Protein AF-A0A2N6ELJ3-F1 (afdb_monomer)

Sequence (68 aa):
MMVNLLTWGDEQYGSVPEAIEPESPQAEFEIGDIAYWLQGSGFCILYGRTPVSTNENPRLITPGNYLA

pLDDT: mean 97.15, std 2.67, range [80.19, 98.69]

Structure (mmCIF, N/CA/C/O backbone):
data_AF-A0A2N6ELJ3-F1
#
_entry.id   AF-A0A2N6ELJ3-F1
#
loop_
_atom_site.group_PDB
_atom_site.id
_atom_site.type_symbol
_atom_site.label_atom_id
_atom_site.label_alt_id
_atom_site.label_comp_id
_atom_site.label_asym_id
_atom_site.label_entity_id
_atom_site.label_seq_id
_atom_site.pdbx_PDB_ins_code
_atom_site.Cartn_x
_atom_site.Cartn_y
_atom_site.Cartn_z
_atom_site.occupancy
_atom_site.B_iso_or_equiv
_atom_site.auth_seq_id
_atom_site.auth_comp_id
_atom_site.auth_asym_id
_atom_site.auth_atom_id
_atom_site.pdbx_PDB_model_num
ATOM 1 N N . MET A 1 1 ? -1.010 -6.363 -20.330 1.00 80.19 1 MET A N 1
ATOM 2 C CA . MET A 1 1 ? -0.261 -6.752 -19.116 1.00 80.19 1 MET A CA 1
ATOM 3 C C . MET A 1 1 ? -1.264 -7.243 -18.084 1.00 80.19 1 MET A C 1
ATOM 5 O O . MET A 1 1 ? -2.347 -6.675 -18.033 1.00 80.19 1 MET A O 1
ATOM 9 N N . MET A 1 2 ? -0.956 -8.308 -17.342 1.00 89.69 2 MET A N 1
ATOM 10 C CA . MET A 1 2 ? -1.788 -8.799 -16.233 1.00 89.69 2 MET A CA 1
ATOM 11 C C . MET A 1 2 ? -1.003 -8.646 -14.933 1.00 89.69 2 MET A C 1
ATOM 13 O O . MET A 1 2 ? 0.193 -8.930 -14.927 1.00 89.69 2 MET A O 1
ATOM 17 N N . VAL A 1 3 ? -1.675 -8.242 -13.858 1.00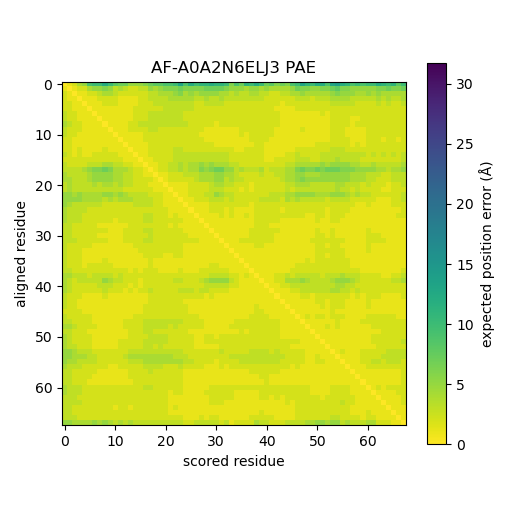 93.25 3 VAL A N 1
ATOM 18 C CA . VAL A 1 3 ? -1.104 -8.176 -12.508 1.00 93.25 3 VAL A CA 1
ATOM 19 C C . VAL A 1 3 ? -1.800 -9.236 -11.664 1.00 93.25 3 VAL A C 1
ATOM 21 O O . VAL A 1 3 ? -3.028 -9.287 -11.629 1.00 93.25 3 VAL A O 1
ATOM 24 N N . ASN A 1 4 ? -1.024 -10.105 -11.019 1.00 96.31 4 ASN A N 1
ATOM 25 C CA . ASN A 1 4 ? -1.563 -11.060 -10.055 1.00 96.31 4 ASN A CA 1
ATOM 26 C C . ASN A 1 4 ? -1.608 -10.386 -8.688 1.00 96.31 4 ASN A C 1
ATOM 28 O O . ASN A 1 4 ? -0.582 -9.888 -8.226 1.00 96.31 4 ASN A O 1
ATOM 32 N N . LEU A 1 5 ? -2.783 -10.377 -8.063 1.00 97.88 5 LEU A N 1
ATOM 33 C CA . LEU A 1 5 ? -2.986 -9.736 -6.771 1.00 97.88 5 LEU A CA 1
ATOM 34 C C . LEU A 1 5 ? -2.974 -10.766 -5.642 1.00 97.88 5 LEU A C 1
ATOM 36 O O . LEU A 1 5 ? -3.498 -11.874 -5.776 1.00 97.88 5 LEU A O 1
ATOM 40 N N . LEU A 1 6 ? -2.366 -10.369 -4.534 1.00 98.25 6 LEU A N 1
ATOM 41 C CA . LEU A 1 6 ? -2.396 -11.041 -3.247 1.00 98.25 6 LEU A CA 1
ATOM 42 C C . LEU A 1 6 ? -3.091 -10.130 -2.238 1.00 98.25 6 LEU A C 1
ATOM 44 O O . LEU A 1 6 ? -3.135 -8.912 -2.398 1.00 98.25 6 LEU A O 1
ATOM 48 N N . THR A 1 7 ? -3.622 -10.732 -1.181 1.00 98.38 7 THR A N 1
ATOM 49 C CA . THR A 1 7 ? -4.342 -10.011 -0.129 1.00 98.38 7 THR A CA 1
ATOM 50 C C . THR A 1 7 ? -3.462 -9.817 1.099 1.00 98.38 7 THR A C 1
ATOM 52 O O . THR A 1 7 ? -2.804 -10.763 1.541 1.00 98.38 7 THR A O 1
ATOM 55 N N . TRP A 1 8 ? -3.496 -8.623 1.691 1.00 97.94 8 TRP A N 1
ATOM 56 C CA . TRP A 1 8 ? -2.843 -8.322 2.966 1.00 97.94 8 TRP A CA 1
ATOM 57 C C . TRP A 1 8 ? -3.747 -7.458 3.851 1.00 97.94 8 TRP A C 1
ATOM 59 O O . TRP A 1 8 ? -3.740 -6.236 3.781 1.00 97.94 8 TRP A O 1
ATOM 69 N N . GLY A 1 9 ? -4.561 -8.105 4.690 1.00 98.25 9 GLY A N 1
ATOM 70 C CA . GLY A 1 9 ? -5.667 -7.411 5.358 1.00 98.25 9 GLY A CA 1
ATOM 71 C C . GLY A 1 9 ? -6.677 -6.902 4.326 1.00 98.25 9 GLY A C 1
ATOM 72 O O . GLY A 1 9 ? -7.041 -7.646 3.412 1.00 98.25 9 GLY A O 1
ATOM 73 N N . ASP A 1 10 ? -7.078 -5.639 4.443 1.00 98.56 10 ASP A N 1
ATOM 74 C CA . ASP A 1 10 ? -7.991 -4.967 3.514 1.00 98.56 10 ASP A CA 1
ATOM 75 C C . ASP A 1 10 ? -7.243 -4.191 2.407 1.00 98.56 10 ASP A C 1
ATOM 77 O O . ASP A 1 10 ? -7.588 -3.068 2.034 1.00 98.56 10 ASP A O 1
ATOM 81 N N . GLU A 1 11 ? -6.194 -4.816 1.877 1.00 98.69 11 GLU A N 1
ATOM 82 C CA . GLU A 1 11 ? -5.424 -4.371 0.718 1.00 98.69 11 GLU A CA 1
ATOM 83 C C . GLU A 1 11 ? -5.294 -5.531 -0.279 1.00 98.69 11 GLU A C 1
ATOM 85 O O . GLU A 1 11 ? -4.972 -6.663 0.101 1.00 98.69 11 GLU A O 1
ATOM 90 N N . GLN A 1 12 ? -5.505 -5.244 -1.568 1.00 98.62 12 GLN A N 1
ATOM 91 C CA . GLN A 1 12 ? -5.031 -6.099 -2.658 1.00 98.62 12 GLN A CA 1
ATOM 92 C C . GLN A 1 12 ? -3.785 -5.456 -3.249 1.00 98.62 12 GLN A C 1
ATOM 94 O O . GLN A 1 12 ? -3.824 -4.290 -3.638 1.00 98.62 12 GLN A O 1
ATOM 99 N N . TYR A 1 13 ? -2.707 -6.220 -3.378 1.00 98.06 13 TYR A N 1
ATOM 100 C CA . TYR A 1 13 ? -1.451 -5.719 -3.920 1.00 98.06 13 TYR A CA 1
ATOM 101 C C . TYR A 1 13 ? -0.825 -6.712 -4.897 1.00 98.06 13 TYR A C 1
ATOM 103 O O . TYR A 1 13 ? -1.003 -7.924 -4.779 1.00 98.06 13 TYR A O 1
ATOM 111 N N . GLY A 1 14 ? -0.065 -6.215 -5.867 1.00 97.50 14 GLY A N 1
ATOM 112 C CA . GLY A 1 14 ? 0.689 -7.057 -6.795 1.00 97.50 14 GLY A CA 1
ATOM 113 C C . GLY A 1 14 ? 1.807 -6.291 -7.481 1.00 97.50 14 GLY A C 1
ATOM 114 O O . GLY A 1 14 ? 1.700 -5.088 -7.693 1.00 97.50 14 GLY A O 1
ATOM 115 N N . SER A 1 15 ? 2.897 -6.975 -7.819 1.00 96.81 15 SER A N 1
ATOM 116 C CA . SER A 1 15 ? 4.047 -6.321 -8.446 1.00 96.81 15 SER A CA 1
ATOM 117 C C . SER A 1 15 ? 3.788 -5.979 -9.913 1.00 96.81 15 SER A C 1
ATOM 119 O O . SER A 1 15 ? 3.256 -6.794 -10.673 1.00 96.81 15 SER A O 1
ATOM 121 N N . VAL A 1 16 ? 4.230 -4.792 -10.313 1.00 96.06 16 VAL A N 1
ATOM 122 C CA . VAL A 1 16 ? 4.318 -4.332 -11.703 1.00 96.06 16 VAL A CA 1
ATOM 123 C C . VAL A 1 16 ? 5.794 -4.246 -12.126 1.00 96.06 16 VAL A C 1
ATOM 125 O O . VAL A 1 16 ? 6.665 -4.128 -11.262 1.00 96.06 16 VAL A O 1
ATOM 128 N N . PRO A 1 17 ? 6.117 -4.378 -13.427 1.00 94.12 17 PRO A N 1
ATOM 129 C CA . PRO A 1 17 ? 7.508 -4.394 -13.883 1.00 94.12 17 PRO A CA 1
ATOM 130 C C . PRO A 1 17 ? 8.191 -3.021 -13.842 1.00 94.12 17 PRO A C 1
ATOM 132 O O . PRO A 1 17 ? 9.420 -2.954 -13.815 1.00 94.12 17 PRO A O 1
ATOM 135 N N . GLU A 1 18 ? 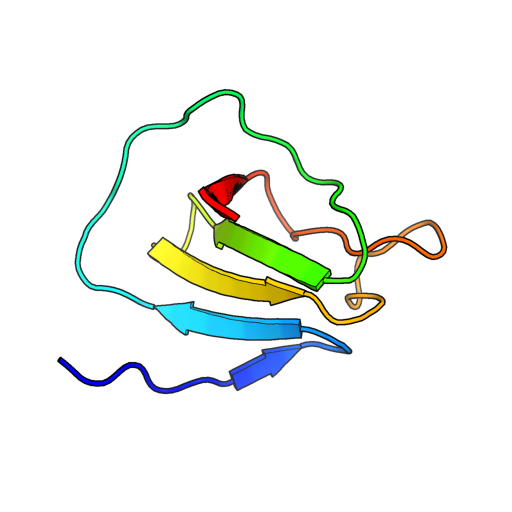7.427 -1.933 -13.857 1.00 92.69 18 GLU A N 1
ATOM 136 C CA . GLU A 1 18 ? 7.956 -0.575 -13.847 1.00 92.69 18 GLU A CA 1
ATOM 137 C C . GLU A 1 18 ? 8.296 -0.110 -12.430 1.00 92.69 18 GLU A C 1
ATOM 139 O O . GLU A 1 18 ? 7.413 0.031 -11.589 1.00 92.69 18 GLU A O 1
ATOM 144 N N . ALA A 1 19 ? 9.571 0.210 -12.204 1.00 94.00 19 ALA A N 1
ATOM 145 C CA . ALA A 1 19 ? 9.993 1.006 -11.061 1.00 94.00 19 ALA A CA 1
ATOM 146 C C . ALA A 1 19 ? 9.737 2.495 -11.344 1.00 94.00 19 ALA A C 1
ATOM 148 O O . ALA A 1 19 ? 10.183 3.005 -12.374 1.00 94.00 19 ALA A O 1
ATOM 149 N N . ILE A 1 20 ? 9.048 3.191 -10.436 1.00 94.81 20 ILE A N 1
ATOM 150 C CA . ILE A 1 20 ? 8.831 4.643 -10.518 1.00 94.81 20 ILE A CA 1
ATOM 151 C C . ILE A 1 20 ? 9.544 5.380 -9.384 1.00 94.81 20 ILE A C 1
ATOM 153 O O . ILE A 1 20 ? 9.777 4.824 -8.308 1.00 94.81 20 ILE A O 1
ATOM 157 N N . GLU A 1 21 ? 9.872 6.644 -9.635 1.00 97.00 21 GLU A N 1
ATOM 158 C CA . GLU A 1 21 ? 10.495 7.519 -8.645 1.00 97.00 21 GLU A CA 1
ATOM 159 C C . GLU A 1 21 ? 9.500 7.923 -7.537 1.00 97.00 21 GLU A C 1
ATOM 161 O O . GLU A 1 21 ? 8.292 8.001 -7.783 1.00 97.00 21 GLU A O 1
ATOM 166 N N . PRO A 1 22 ? 9.974 8.211 -6.312 1.00 97.38 22 PRO A N 1
ATOM 167 C CA . PRO A 1 22 ? 9.126 8.734 -5.247 1.00 97.38 22 PRO A CA 1
ATOM 168 C C . PRO A 1 22 ? 8.522 10.098 -5.604 1.00 97.38 22 PRO A C 1
ATOM 170 O O . PRO A 1 22 ? 9.238 11.021 -5.991 1.00 97.38 22 PRO A O 1
ATOM 173 N N . GLU A 1 23 ? 7.220 10.260 -5.379 1.00 96.62 23 GLU A N 1
ATOM 174 C CA . GLU A 1 23 ? 6.486 11.510 -5.593 1.00 96.62 23 GLU A CA 1
ATOM 175 C C . GLU A 1 23 ? 5.653 11.818 -4.343 1.00 96.62 23 GLU A C 1
ATOM 177 O O . GLU A 1 23 ? 4.516 11.381 -4.201 1.00 96.62 23 GLU A O 1
ATOM 182 N N . SER A 1 24 ? 6.263 12.533 -3.391 1.00 96.75 24 SER A N 1
ATOM 183 C CA . SER A 1 24 ? 5.701 12.784 -2.050 1.00 96.75 24 SER A CA 1
ATOM 184 C C . SER A 1 24 ? 5.281 11.498 -1.315 1.00 96.75 24 SER A C 1
ATOM 186 O O . SER A 1 24 ? 4.115 11.343 -0.948 1.00 96.75 24 SER A O 1
ATOM 188 N N . PRO A 1 25 ? 6.219 10.558 -1.090 1.00 97.75 25 PRO A N 1
ATOM 189 C CA . PRO A 1 25 ? 5.888 9.253 -0.547 1.00 97.75 25 PRO A CA 1
ATOM 190 C C . PRO A 1 25 ? 5.350 9.346 0.880 1.00 97.75 25 PRO A C 1
ATOM 192 O O . PRO A 1 25 ? 5.907 10.037 1.737 1.00 97.75 25 PRO A O 1
ATOM 195 N N . GLN A 1 26 ? 4.308 8.572 1.149 1.00 98.44 26 GLN A N 1
ATOM 196 C CA . GLN A 1 26 ? 3.652 8.494 2.449 1.00 98.44 26 GLN A CA 1
ATOM 197 C C . GLN A 1 26 ? 3.332 7.048 2.809 1.00 98.44 26 GLN A C 1
ATOM 199 O O . GLN A 1 26 ? 3.275 6.173 1.948 1.00 98.44 26 GLN A O 1
ATOM 204 N N . ALA A 1 27 ? 3.189 6.779 4.104 1.00 98.25 27 ALA A N 1
ATOM 205 C CA . ALA A 1 27 ? 2.816 5.452 4.585 1.00 98.25 27 ALA A CA 1
ATOM 206 C C . ALA A 1 27 ? 1.320 5.341 4.892 1.00 98.25 27 ALA A C 1
ATOM 208 O O . ALA A 1 27 ? 0.814 4.229 4.892 1.00 98.25 27 ALA A O 1
ATOM 209 N N . GLU A 1 28 ? 0.639 6.450 5.179 1.00 98.38 28 GLU A N 1
ATOM 210 C CA . GLU A 1 28 ? -0.787 6.496 5.521 1.00 98.38 28 GLU A CA 1
ATOM 211 C C . GLU A 1 28 ? -1.583 6.967 4.304 1.00 98.38 28 GLU A C 1
ATOM 213 O O . GLU A 1 28 ? -1.121 7.846 3.581 1.00 98.38 28 GLU A O 1
ATOM 218 N N . PHE A 1 29 ? -2.741 6.355 4.082 1.00 98.56 29 PHE A N 1
ATOM 219 C CA . PHE A 1 29 ? -3.618 6.583 2.932 1.00 98.56 29 PHE A CA 1
ATOM 220 C C . PHE A 1 29 ? -5.074 6.596 3.396 1.00 98.56 29 PHE A C 1
ATOM 222 O O . PHE A 1 29 ? -5.368 6.178 4.515 1.00 98.56 29 PHE A O 1
ATOM 229 N N . GLU A 1 30 ? -5.994 7.029 2.545 1.00 98.50 30 GLU A N 1
ATOM 230 C CA . GLU A 1 30 ? -7.429 6.962 2.813 1.00 98.50 30 GLU A CA 1
ATOM 231 C C . GLU A 1 30 ? -8.047 5.672 2.248 1.00 98.50 30 GLU A C 1
ATOM 233 O O . GLU A 1 30 ? -7.511 5.016 1.351 1.00 98.50 30 GLU A O 1
ATOM 238 N N . ILE A 1 31 ? -9.197 5.268 2.794 1.00 98.62 31 ILE A N 1
ATOM 239 C CA . ILE A 1 31 ? -9.954 4.131 2.252 1.00 98.62 31 ILE A CA 1
ATOM 240 C C . ILE A 1 31 ? -10.450 4.490 0.846 1.00 98.62 31 ILE A C 1
ATOM 242 O O . ILE A 1 31 ? -11.203 5.446 0.671 1.00 98.62 31 ILE A O 1
ATOM 246 N N . GLY A 1 32 ? -10.093 3.663 -0.133 1.00 98.38 32 GLY A N 1
ATOM 247 C CA . GLY A 1 32 ? -10.396 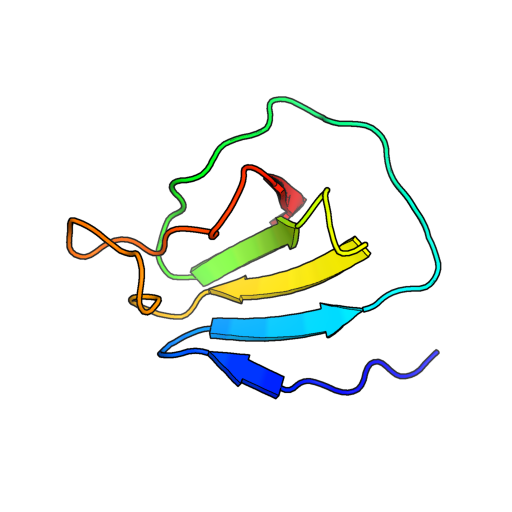3.854 -1.549 1.00 98.38 32 GLY A CA 1
ATOM 248 C C . GLY A 1 32 ? -9.180 4.252 -2.385 1.00 98.38 32 GLY A C 1
ATOM 249 O O . GLY A 1 32 ? -9.254 4.118 -3.607 1.00 98.38 32 GLY A O 1
ATOM 250 N N . ASP A 1 33 ? -8.082 4.672 -1.752 1.00 98.62 33 ASP A N 1
ATOM 251 C CA . ASP A 1 33 ? -6.874 5.098 -2.454 1.00 98.62 33 ASP A CA 1
ATOM 252 C C . ASP A 1 33 ? -6.222 3.947 -3.236 1.00 98.62 33 ASP A C 1
ATOM 254 O O . ASP A 1 33 ? -6.152 2.786 -2.803 1.00 98.62 33 ASP A O 1
ATOM 258 N N . ILE A 1 34 ? -5.663 4.305 -4.387 1.00 98.44 34 ILE A N 1
ATOM 259 C CA . ILE A 1 34 ? -4.743 3.488 -5.165 1.00 98.44 34 ILE A CA 1
ATOM 260 C C . ILE A 1 34 ? -3.335 4.022 -4.929 1.00 98.44 34 ILE A C 1
ATOM 262 O O . ILE A 1 34 ? -3.057 5.207 -5.125 1.00 98.44 34 ILE A O 1
ATOM 266 N N . ALA A 1 35 ? -2.421 3.136 -4.549 1.00 98.38 35 ALA A N 1
ATOM 267 C CA . ALA A 1 35 ? -1.049 3.500 -4.227 1.00 98.38 35 ALA A CA 1
ATOM 268 C C . ALA A 1 35 ? -0.027 2.666 -5.004 1.00 98.38 35 ALA A C 1
ATOM 270 O O . ALA A 1 35 ? -0.301 1.553 -5.458 1.00 98.38 35 ALA A O 1
ATOM 271 N N . TYR A 1 36 ? 1.182 3.208 -5.122 1.00 98.25 36 TYR A N 1
ATOM 272 C CA . TYR A 1 36 ? 2.362 2.487 -5.574 1.00 98.25 36 TYR A CA 1
ATOM 273 C C . TYR A 1 36 ? 3.331 2.275 -4.408 1.00 98.25 36 TYR A C 1
ATOM 275 O O . TYR A 1 36 ? 3.940 3.225 -3.912 1.00 98.25 36 TYR A O 1
ATOM 283 N N . TRP A 1 37 ? 3.518 1.029 -3.981 1.00 98.06 37 TRP A N 1
ATOM 284 C CA . TRP A 1 37 ? 4.493 0.665 -2.958 1.00 98.06 37 TRP A CA 1
ATOM 285 C C . TRP A 1 37 ? 5.916 0.631 -3.534 1.00 98.06 37 TRP A C 1
ATOM 287 O O . TRP A 1 37 ? 6.299 -0.302 -4.248 1.00 98.06 37 TRP A O 1
ATOM 297 N N . LEU A 1 38 ? 6.722 1.638 -3.173 1.00 97.81 38 LEU A N 1
ATOM 298 C CA . LEU A 1 38 ? 8.046 1.895 -3.754 1.00 97.81 38 LEU A CA 1
ATOM 299 C C . LEU A 1 38 ? 9.023 0.722 -3.610 1.00 97.81 38 LEU A C 1
ATOM 301 O O . LEU A 1 38 ? 9.700 0.363 -4.569 1.00 97.81 38 LEU A O 1
ATOM 305 N N . GLN A 1 39 ? 9.095 0.10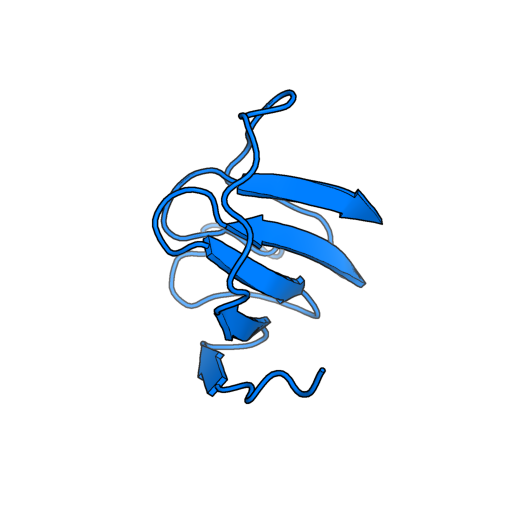2 -2.428 1.00 95.94 39 GLN A N 1
ATOM 306 C CA . GLN A 1 39 ? 10.100 -0.931 -2.152 1.00 95.94 39 GLN A CA 1
ATOM 307 C C . GLN A 1 39 ? 9.848 -2.240 -2.922 1.00 95.94 39 GLN A C 1
ATOM 309 O O . GLN A 1 39 ? 10.805 -2.943 -3.244 1.00 95.94 39 GLN A O 1
ATOM 314 N N . GLY A 1 40 ? 8.589 -2.581 -3.216 1.00 94.00 40 GLY A N 1
ATOM 315 C CA . GLY A 1 40 ? 8.228 -3.847 -3.871 1.00 94.00 40 GLY A CA 1
ATOM 316 C C . GLY A 1 40 ? 7.715 -3.719 -5.298 1.00 94.00 40 GLY A C 1
ATOM 317 O O . GLY A 1 40 ? 7.215 -4.703 -5.847 1.00 94.00 40 GLY A O 1
ATOM 318 N N . SER A 1 41 ? 7.804 -2.519 -5.878 1.00 96.19 41 SER A N 1
ATOM 319 C CA . SER A 1 41 ? 7.157 -2.176 -7.150 1.00 96.19 41 SER A CA 1
ATOM 320 C C . SER A 1 41 ? 5.690 -2.613 -7.189 1.00 96.19 41 SER A C 1
ATOM 322 O O . SER A 1 41 ? 5.240 -3.263 -8.129 1.00 96.19 41 SER A O 1
ATOM 324 N N . GLY A 1 42 ? 4.974 -2.362 -6.091 1.00 97.06 42 GLY A N 1
ATOM 325 C CA . GLY A 1 42 ? 3.632 -2.890 -5.865 1.00 97.06 42 GLY A CA 1
ATOM 326 C C . GLY A 1 42 ? 2.552 -1.910 -6.296 1.00 97.06 42 GLY A C 1
ATOM 327 O O . GLY A 1 42 ? 2.558 -0.770 -5.856 1.00 97.06 42 GLY A O 1
ATOM 328 N N . PHE A 1 43 ? 1.601 -2.358 -7.106 1.00 97.38 43 PHE A N 1
ATOM 329 C CA . PHE A 1 43 ? 0.316 -1.694 -7.297 1.00 97.38 43 PHE A CA 1
ATOM 330 C C . PHE A 1 43 ? -0.634 -2.130 -6.178 1.00 97.38 43 PHE A C 1
ATOM 332 O O . PHE A 1 43 ? -0.866 -3.331 -6.026 1.00 97.38 43 PHE A O 1
ATOM 339 N N . CYS A 1 44 ? -1.164 -1.175 -5.417 1.00 98.31 44 CYS A N 1
ATOM 340 C CA . CYS A 1 44 ? -1.954 -1.407 -4.209 1.00 98.31 44 CYS A CA 1
ATOM 341 C C . CYS A 1 44 ? -3.349 -0.783 -4.347 1.00 98.31 44 CYS A C 1
ATOM 343 O O . CYS A 1 44 ? -3.473 0.386 -4.708 1.00 98.31 44 CYS A O 1
ATOM 345 N N . ILE A 1 45 ? -4.391 -1.550 -4.022 1.00 98.56 45 ILE A N 1
ATOM 346 C CA . ILE A 1 45 ? -5.775 -1.083 -3.879 1.00 98.56 45 ILE A CA 1
ATOM 347 C C . ILE A 1 45 ? -6.133 -1.179 -2.398 1.00 98.56 45 ILE A C 1
ATOM 349 O O . ILE A 1 45 ? -6.194 -2.284 -1.849 1.00 98.56 45 ILE A O 1
ATOM 353 N N . LEU A 1 46 ? -6.382 -0.034 -1.768 1.00 98.69 46 LEU A N 1
ATOM 354 C CA . LEU A 1 46 ? -6.580 0.082 -0.328 1.00 98.69 46 LEU A CA 1
ATOM 355 C C . LEU A 1 46 ? -8.071 0.256 -0.034 1.00 98.69 46 LEU A C 1
ATOM 357 O O . LEU A 1 46 ? -8.646 1.301 -0.313 1.00 98.69 46 LEU A O 1
ATOM 361 N N . TYR A 1 47 ? -8.725 -0.764 0.519 1.00 98.50 47 TYR A N 1
ATOM 362 C CA . TYR A 1 47 ? -10.170 -0.734 0.808 1.00 98.50 47 TYR A CA 1
ATOM 363 C C . TYR A 1 47 ? -10.489 -0.857 2.303 1.00 98.50 47 TYR A C 1
ATOM 365 O O . TYR A 1 47 ? -11.650 -1.010 2.680 1.00 98.50 47 TYR A O 1
ATOM 373 N N . GLY A 1 48 ? -9.472 -0.751 3.155 1.00 98.44 48 GLY A N 1
ATOM 374 C CA . GLY A 1 48 ? -9.604 -0.771 4.604 1.00 98.44 48 GLY A CA 1
ATOM 375 C C . GLY A 1 48 ? -8.241 -0.823 5.285 1.00 98.44 48 GLY A C 1
ATOM 376 O O . GLY A 1 48 ? -7.246 -0.322 4.766 1.00 98.44 48 GLY A O 1
ATOM 377 N N . ARG A 1 49 ? -8.186 -1.449 6.460 1.00 98.56 49 ARG A N 1
ATOM 378 C CA . ARG A 1 49 ? -6.964 -1.536 7.264 1.00 98.56 49 ARG A CA 1
ATOM 379 C C . ARG A 1 49 ? -6.004 -2.598 6.732 1.00 98.56 49 ARG A C 1
ATOM 381 O O . ARG A 1 49 ? -6.388 -3.734 6.461 1.00 98.56 49 ARG A O 1
ATOM 388 N N . THR A 1 50 ? -4.718 -2.276 6.716 1.00 98.56 50 THR A N 1
ATOM 389 C CA . THR A 1 50 ? -3.658 -3.273 6.528 1.00 98.56 50 THR A CA 1
ATOM 390 C C . THR A 1 50 ? -3.231 -3.836 7.894 1.00 98.56 50 THR A C 1
ATOM 392 O O . THR A 1 50 ? -3.539 -3.249 8.940 1.00 98.56 50 THR A O 1
ATOM 395 N N . PRO A 1 51 ? -2.463 -4.940 7.950 1.00 98.50 51 PRO A N 1
ATOM 396 C CA . PRO A 1 51 ? -1.933 -5.476 9.207 1.00 98.50 51 PRO A CA 1
ATOM 397 C C . PRO A 1 51 ? -1.017 -4.526 9.992 1.00 98.50 51 PRO A C 1
ATOM 399 O O . PRO A 1 51 ? -0.758 -4.777 11.167 1.00 98.50 51 PRO A O 1
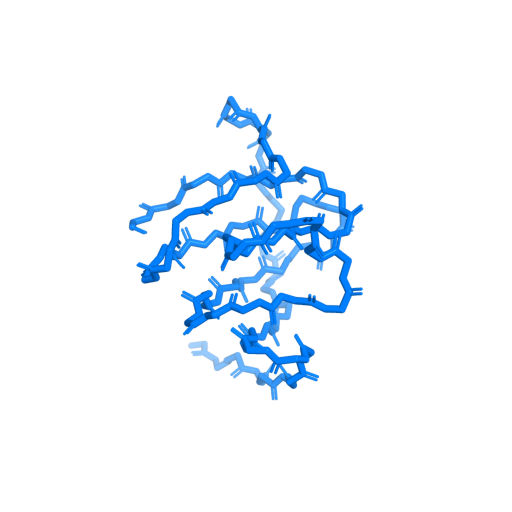ATOM 402 N N . VAL A 1 52 ? -0.524 -3.449 9.368 1.00 98.44 52 VAL A N 1
ATOM 403 C CA . VAL A 1 52 ? 0.311 -2.424 10.021 1.00 98.44 52 VAL A CA 1
ATOM 404 C C . VAL A 1 52 ? -0.424 -1.098 10.247 1.00 98.44 52 VAL A C 1
ATOM 406 O O . VAL A 1 52 ? 0.178 -0.156 10.766 1.00 98.44 52 VAL A O 1
ATOM 409 N N . SER A 1 53 ? -1.711 -1.005 9.898 1.00 98.38 53 SER A N 1
ATOM 410 C CA . SER A 1 53 ? -2.545 0.160 10.208 1.00 98.38 53 SER A CA 1
ATOM 411 C C . SER A 1 53 ? -2.619 0.403 11.717 1.00 98.38 53 SER A C 1
ATOM 413 O O . SER A 1 53 ? -3.027 -0.468 12.491 1.00 98.38 53 SER A O 1
ATOM 415 N N . THR A 1 54 ? -2.271 1.618 12.138 1.00 97.81 54 THR A N 1
ATOM 416 C CA . THR A 1 54 ? -2.305 2.066 13.543 1.00 97.81 54 THR A CA 1
ATOM 417 C C . THR A 1 54 ? -3.628 2.734 13.928 1.00 97.81 54 THR A C 1
ATOM 419 O O . THR A 1 54 ? -3.921 2.879 15.113 1.00 97.81 54 THR A O 1
ATOM 422 N N . ASN A 1 55 ? -4.440 3.109 12.943 1.00 96.56 55 ASN A N 1
ATOM 423 C CA . ASN A 1 55 ? -5.773 3.696 13.073 1.00 96.56 55 ASN A CA 1
ATOM 424 C C . ASN A 1 55 ? -6.708 3.060 12.020 1.00 96.56 55 ASN A C 1
ATOM 426 O O . ASN A 1 55 ? -6.381 2.010 11.465 1.00 96.56 55 ASN A O 1
ATOM 430 N N . GLU A 1 56 ? -7.878 3.653 11.780 1.00 96.44 56 GLU A N 1
ATOM 431 C CA . GLU A 1 56 ? -8.862 3.134 10.815 1.00 96.44 56 GLU A CA 1
ATOM 432 C C . GLU A 1 56 ? -8.402 3.228 9.352 1.00 96.44 56 GLU A C 1
ATOM 434 O O . GLU A 1 56 ? -8.953 2.537 8.497 1.00 96.44 56 GLU A O 1
ATOM 439 N N . ASN A 1 57 ? -7.373 4.028 9.071 1.00 98.25 57 ASN A N 1
ATOM 440 C CA . ASN A 1 57 ? -6.886 4.272 7.725 1.00 98.25 57 ASN A CA 1
ATOM 441 C C . ASN A 1 57 ? -5.859 3.205 7.281 1.00 98.25 57 ASN A C 1
ATOM 443 O O . ASN A 1 57 ? -5.102 2.667 8.107 1.00 98.25 57 ASN A O 1
ATOM 447 N N . PRO A 1 58 ? -5.812 2.860 5.979 1.00 98.69 58 PRO A N 1
ATOM 448 C CA . PRO A 1 58 ? -4.787 1.982 5.426 1.00 98.69 58 PRO A CA 1
ATOM 449 C C . PRO A 1 58 ? -3.377 2.520 5.677 1.00 98.69 58 PRO A C 1
ATOM 451 O O . PRO A 1 58 ? -3.120 3.726 5.625 1.00 98.69 58 PRO A O 1
ATOM 454 N N . ARG A 1 59 ? -2.433 1.601 5.909 1.00 98.69 59 ARG A N 1
ATOM 455 C CA . ARG A 1 59 ? -1.013 1.93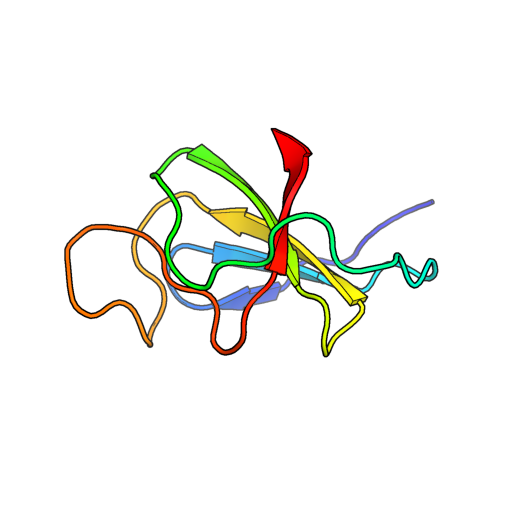3 6.025 1.00 98.69 59 ARG A CA 1
A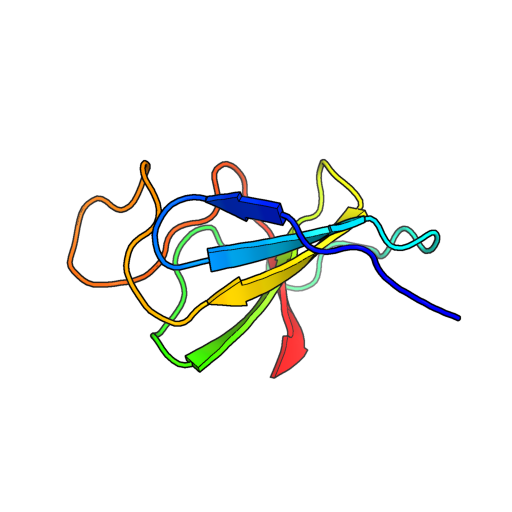TOM 456 C C . ARG A 1 59 ? -0.141 0.959 5.236 1.00 98.69 59 ARG A C 1
ATOM 458 O O . ARG A 1 59 ? -0.132 -0.231 5.537 1.00 98.69 59 ARG A O 1
ATOM 465 N N . LEU A 1 60 ? 0.654 1.443 4.288 1.00 98.38 60 LEU A N 1
ATOM 466 C CA . LEU A 1 60 ? 1.672 0.608 3.643 1.00 98.38 60 LEU A CA 1
ATOM 467 C C . LEU A 1 60 ? 2.818 0.295 4.623 1.00 98.38 60 LEU A C 1
ATOM 469 O O . LEU A 1 60 ? 3.172 1.116 5.473 1.00 98.38 60 LEU A O 1
ATOM 473 N N . ILE A 1 61 ? 3.435 -0.888 4.494 1.00 97.75 61 ILE A N 1
ATOM 474 C CA . ILE A 1 61 ? 4.543 -1.320 5.373 1.00 97.75 61 ILE A CA 1
ATOM 475 C C . ILE A 1 61 ? 5.758 -0.390 5.303 1.00 97.75 61 ILE A C 1
ATOM 477 O O . ILE A 1 61 ? 6.417 -0.139 6.312 1.00 97.75 61 ILE A O 1
ATOM 481 N N . THR A 1 62 ? 6.015 0.167 4.122 1.00 98.00 62 THR A N 1
ATOM 482 C CA . THR A 1 62 ? 6.934 1.284 3.897 1.00 98.00 62 THR A CA 1
ATOM 483 C C . THR A 1 62 ? 6.270 2.289 2.956 1.00 98.00 62 THR A C 1
ATOM 485 O O . THR A 1 62 ? 5.325 1.911 2.261 1.00 98.00 62 THR A O 1
ATOM 488 N N . PRO A 1 63 ? 6.746 3.546 2.895 1.00 98.25 63 PRO A N 1
ATOM 489 C CA . PRO A 1 63 ? 6.096 4.577 2.096 1.00 98.25 63 PRO A CA 1
ATOM 490 C C . PRO A 1 63 ? 5.895 4.208 0.619 1.00 98.25 63 PRO A C 1
ATOM 492 O O . PRO A 1 63 ? 6.700 3.481 0.026 1.00 98.25 63 PRO A O 1
ATOM 495 N N . GLY A 1 64 ? 4.832 4.752 0.036 1.00 98.38 64 GLY A N 1
ATOM 496 C CA . GLY A 1 64 ? 4.471 4.637 -1.371 1.00 98.38 64 GLY A CA 1
ATOM 497 C C . GLY A 1 64 ? 3.923 5.950 -1.929 1.00 98.38 64 GLY A C 1
ATOM 498 O O . GLY A 1 64 ? 3.679 6.895 -1.177 1.00 98.38 64 GLY A O 1
ATOM 499 N N . ASN A 1 65 ? 3.739 6.006 -3.245 1.00 98.38 65 ASN A N 1
ATOM 500 C CA . ASN A 1 65 ? 3.127 7.151 -3.921 1.00 98.38 65 ASN A CA 1
ATOM 501 C C . ASN A 1 65 ? 1.607 6.972 -3.969 1.00 98.38 65 ASN A C 1
ATOM 503 O O . ASN A 1 65 ? 1.129 5.864 -4.204 1.00 98.38 65 ASN A O 1
ATOM 507 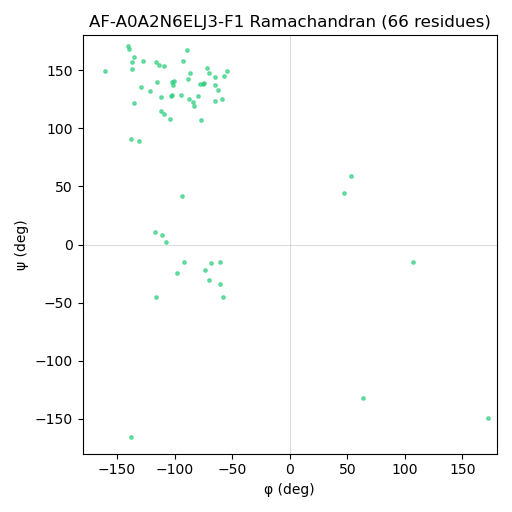N N . TYR A 1 66 ? 0.857 8.058 -3.806 1.00 98.25 66 TYR A N 1
ATOM 508 C CA . TYR A 1 66 ? -0.568 8.092 -4.141 1.00 98.25 66 TYR A CA 1
ATOM 509 C C . TYR A 1 66 ? -0.739 8.168 -5.664 1.00 98.25 66 TYR A C 1
ATOM 511 O O . TYR A 1 66 ? 0.004 8.894 -6.325 1.00 98.25 66 TYR A O 1
ATOM 519 N N . LEU A 1 67 ? -1.693 7.418 -6.216 1.00 96.50 67 LEU A N 1
ATOM 520 C CA . LEU A 1 67 ? -1.981 7.387 -7.652 1.00 96.50 67 LEU A CA 1
ATOM 521 C C . LEU A 1 67 ? -3.384 7.909 -7.993 1.00 96.50 67 LEU A C 1
ATOM 523 O O . LEU A 1 67 ? -3.515 8.644 -8.973 1.00 96.50 67 LEU A O 1
ATOM 527 N N . ALA A 1 68 ? -4.418 7.499 -7.250 1.00 95.88 68 ALA A N 1
ATOM 528 C CA . ALA A 1 68 ? -5.818 7.865 -7.495 1.00 95.88 68 ALA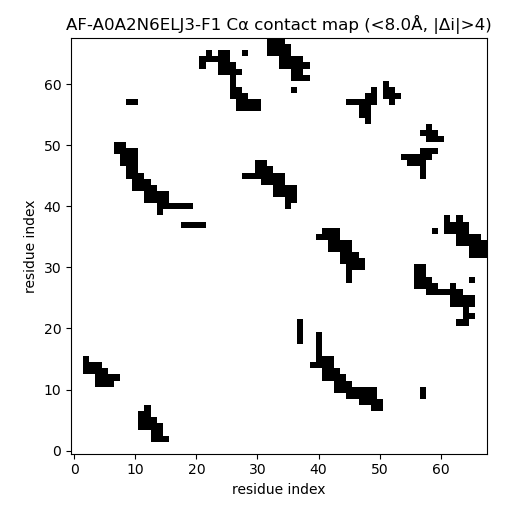 A CA 1
ATOM 529 C C . ALA A 1 68 ? -6.686 7.652 -6.255 1.00 95.88 68 ALA A C 1
ATOM 531 O O . ALA A 1 68 ? -6.334 6.760 -5.456 1.00 95.88 68 ALA A O 1
#

Solvent-accessible surface area (backbone atoms only — not comparable to full-atom values): 3801 Å² total; per-residue (Å²): 141,86,70,68,70,48,76,48,71,36,27,42,35,23,60,51,93,68,83,74,82,87,58,82,58,39,38,70,49,57,69,67,33,29,34,36,32,59,90,66,30,21,47,33,43,28,71,27,37,24,88,69,31,90,59,84,38,18,28,52,95,54,47,18,26,79,74,86

Secondary structure (DSSP, 8-state):
-----EE-SSEEEEE-S-----SS-EEE--TT-EEEEGGGTEEEEESS--TT-SSSS-EEEEEEEE--

Mean predicted aligned error: 2.08 Å

Radius of gyration: 10.83 Å; Cα contacts (8 Å, |Δi|>4): 165; chains: 1; bounding box: 21×24×33 Å

Foldseek 3Di:
DDFDWDDFPQKTKGADPDQDDDDPWDFWDAAQWWWQDRVRNMTMGHHFDGPPDPDGTHGHPDTTGTDD

Nearest PDB structures (foldseek):
  2ka0-assembly1_A  TM=8.672E-01  e=1.624E-04  Thermotoga maritima
  2nnz-assembly1_A  TM=6.859E-01  e=8.132E-04  Archaeoglobus fulgidus DSM 4304
  3og4-assembly1_B  TM=2.402E-01  e=3.044E+00  Homo sapiens